Protein AF-0000000084697518 (afdb_homodimer)

Organism: NCBI:txid1124991

Secondary structure (DSSP, 8-state):
---PEE-HHHHHHHHT--HHHHHHHHHHS----EEETTEEEEEHHHHHHHHHTTTTB----/---PPB-HHHHHHHHT--HHHHHHHHHHS----EEEBTEEEB-HHHHHHHHHTTTTS----

Radius of gyration: 15.67 Å; Cα contacts (8 Å, |Δi|>4): 160; chains: 2; bounding box: 35×58×25 Å

Nearest PDB structures (foldseek):
  6ama-assembly1_B  TM=7.511E-01  e=2.367E-02  Streptomyces venezuelae
  6ama-assembly1_A  TM=7.637E-01  e=1.955E-01  Streptomyces venezuelae
  8csh-assembly1_A  TM=6.796E-01  e=1.299E-01  unidentified plasmid
  6amk-assembly1_B  TM=7.320E-01  e=2.942E-01  Streptomyces venezuelae
  6amk-assembly1_A  TM=7.837E-01  e=4.135E-01  Streptomyces venezuelae

Structure (mmCIF, N/CA/C/O backbone):
data_AF-0000000084697518-model_v1
#
loop_
_entity.id
_entity.type
_entity.pdbx_description
1 polymer 'Helix-turn-helix domain-containing protein'
#
loop_
_atom_site.group_PDB
_atom_site.id
_atom_site.type_symbol
_atom_site.label_atom_id
_atom_site.label_alt_id
_atom_site.label_comp_id
_atom_site.label_asym_id
_atom_site.label_entity_id
_atom_site.label_seq_id
_atom_site.pdbx_PDB_ins_code
_atom_site.Cartn_x
_atom_site.Cartn_y
_atom_site.Cartn_z
_atom_site.occupancy
_atom_site.B_iso_or_equiv
_atom_site.auth_seq_id
_atom_site.auth_comp_id
_atom_site.auth_asym_id
_atom_site.auth_atom_id
_atom_site.pdbx_PDB_model_num
ATOM 1 N N . MET A 1 1 ? 15.508 4.859 6.117 1 49.03 1 MET A N 1
ATOM 2 C CA . MET A 1 1 ? 14.391 5.617 5.555 1 49.03 1 MET A CA 1
ATOM 3 C C . MET A 1 1 ? 14.328 7.016 6.16 1 49.03 1 MET A C 1
ATOM 5 O O . MET A 1 1 ? 14.477 7.18 7.371 1 49.03 1 MET A O 1
ATOM 9 N N . GLU A 1 2 ? 14.758 7.941 5.5 1 58.19 2 GLU A N 1
ATOM 10 C CA . GLU A 1 2 ? 14.672 9.289 6.059 1 58.19 2 GLU A CA 1
ATOM 11 C C . GLU A 1 2 ? 13.297 9.555 6.664 1 58.19 2 GLU A C 1
ATOM 13 O O . GLU A 1 2 ? 12.273 9.281 6.035 1 58.19 2 GLU A O 1
ATOM 18 N N . ASP A 1 3 ? 13.305 9.5 7.875 1 81.38 3 ASP A N 1
ATOM 19 C CA . ASP A 1 3 ? 12.156 9.664 8.758 1 81.38 3 ASP A CA 1
ATOM 20 C C . ASP A 1 3 ? 11.695 11.117 8.797 1 81.38 3 ASP A C 1
ATOM 22 O O . ASP A 1 3 ? 11.68 11.734 9.867 1 81.38 3 ASP A O 1
ATOM 26 N N . ARG A 1 4 ? 11.578 11.648 7.664 1 92.31 4 ARG A N 1
ATOM 27 C CA . ARG A 1 4 ? 11.102 13.031 7.648 1 92.31 4 ARG A CA 1
ATOM 28 C C . ARG A 1 4 ? 9.594 13.086 7.465 1 92.31 4 ARG A C 1
ATOM 30 O O . ARG A 1 4 ? 8.969 12.102 7.078 1 92.31 4 ARG A O 1
ATOM 37 N N . TRP A 1 5 ? 9 14.367 7.855 1 97.62 5 TRP A N 1
ATOM 38 C CA . TRP A 1 5 ? 7.586 14.641 7.613 1 97.62 5 TRP A CA 1
ATOM 39 C C . TRP A 1 5 ? 7.32 14.859 6.129 1 97.62 5 TRP A C 1
ATOM 41 O O . TRP A 1 5 ? 8 15.664 5.484 1 97.62 5 TRP A O 1
ATOM 51 N N . LEU A 1 6 ? 6.336 14.148 5.617 1 97.44 6 LEU A N 1
ATOM 52 C CA . LEU A 1 6 ? 6.031 14.203 4.191 1 97.44 6 LEU A CA 1
ATOM 53 C C . LEU A 1 6 ? 4.871 15.156 3.92 1 97.44 6 LEU A C 1
ATOM 55 O O . LEU A 1 6 ? 3.936 15.242 4.719 1 97.44 6 LEU A O 1
ATOM 59 N N . SER A 1 7 ? 4.938 15.734 2.809 1 98.38 7 SER A N 1
ATOM 60 C CA . SER A 1 7 ? 3.83 16.562 2.344 1 98.38 7 SER A CA 1
ATOM 61 C C . SER A 1 7 ? 2.701 15.703 1.782 1 98.38 7 SER A C 1
ATOM 63 O O . SER A 1 7 ? 2.863 14.492 1.603 1 98.38 7 SER A O 1
ATOM 65 N N . VAL A 1 8 ? 1.662 16.438 1.405 1 98.56 8 VAL A N 1
ATOM 66 C CA . VAL A 1 8 ? 0.53 15.766 0.778 1 98.56 8 VAL A CA 1
ATOM 67 C C . VAL A 1 8 ? 0.974 15.125 -0.534 1 98.56 8 VAL A C 1
ATOM 69 O O . VAL A 1 8 ? 0.631 13.977 -0.816 1 98.56 8 VAL A O 1
ATOM 72 N N . ASP A 1 9 ? 1.734 15.867 -1.324 1 98.31 9 ASP A N 1
ATOM 73 C CA . ASP A 1 9 ? 2.201 15.328 -2.598 1 98.31 9 ASP A CA 1
ATOM 74 C C . ASP A 1 9 ? 3.092 14.109 -2.381 1 98.31 9 ASP A C 1
ATOM 76 O O . ASP A 1 9 ? 2.953 13.102 -3.082 1 98.31 9 ASP A O 1
ATOM 80 N N . GLU A 1 10 ? 3.914 14.188 -1.46 1 97.12 10 GLU A N 1
ATOM 81 C CA . GLU A 1 10 ? 4.875 13.117 -1.21 1 97.12 10 GLU A CA 1
ATOM 82 C C . GLU A 1 10 ? 4.176 11.859 -0.687 1 97.12 10 GLU A C 1
ATOM 84 O O . GLU A 1 10 ? 4.496 10.742 -1.106 1 97.12 10 GLU A O 1
ATOM 89 N N . ILE A 1 11 ? 3.23 12.055 0.263 1 97.88 11 ILE A N 1
ATOM 90 C CA . ILE A 1 11 ? 2.566 10.875 0.813 1 97.88 11 ILE A CA 1
ATOM 91 C C . ILE A 1 11 ? 1.644 10.266 -0.239 1 97.88 11 ILE A C 1
ATOM 93 O O . ILE A 1 11 ? 1.476 9.039 -0.293 1 97.88 11 ILE A O 1
ATOM 97 N N . ALA A 1 12 ? 1.082 11.117 -1.07 1 98 12 ALA A N 1
ATOM 98 C CA . ALA A 1 12 ? 0.275 10.609 -2.178 1 98 12 ALA A CA 1
ATOM 99 C C . ALA A 1 12 ? 1.109 9.734 -3.109 1 98 12 ALA A C 1
ATOM 101 O O . ALA A 1 12 ? 0.7 8.625 -3.463 1 98 12 ALA A O 1
ATOM 102 N N . ASP A 1 13 ? 2.283 10.164 -3.441 1 96.56 13 ASP A N 1
ATOM 103 C CA . ASP A 1 13 ? 3.199 9.406 -4.285 1 96.56 13 ASP A CA 1
ATOM 104 C C . ASP A 1 13 ? 3.641 8.117 -3.6 1 96.56 13 ASP A C 1
ATOM 106 O O . ASP A 1 13 ? 3.699 7.055 -4.23 1 96.56 13 ASP A O 1
ATOM 110 N N . TYR A 1 14 ? 3.889 8.273 -2.299 1 96.44 14 TYR A N 1
ATOM 111 C CA . TYR A 1 14 ? 4.34 7.152 -1.484 1 96.44 14 TYR A CA 1
ATOM 112 C C . TYR A 1 14 ? 3.311 6.027 -1.492 1 96.44 14 TYR A C 1
ATOM 114 O O . TYR A 1 14 ? 3.67 4.848 -1.565 1 96.44 14 TYR A O 1
ATOM 122 N N . LEU A 1 15 ? 2.098 6.398 -1.503 1 97.44 15 LEU A N 1
ATOM 123 C CA . LEU A 1 15 ? 0.997 5.441 -1.447 1 97.44 15 LEU A CA 1
ATOM 124 C C . LEU A 1 15 ? 0.537 5.062 -2.85 1 97.44 15 LEU A C 1
ATOM 126 O O . LEU A 1 15 ? -0.16 4.059 -3.029 1 97.44 15 LEU A O 1
ATOM 130 N N . GLY A 1 16 ? 0.8 5.82 -3.826 1 96.5 16 GLY A N 1
ATOM 131 C CA . GLY A 1 16 ? 0.3 5.617 -5.176 1 96.5 16 GLY A CA 1
ATOM 132 C C . GLY A 1 16 ? -1.147 6.043 -5.344 1 96.5 16 GLY A C 1
ATOM 133 O O . GLY A 1 16 ? -1.938 5.332 -5.969 1 96.5 16 GLY A O 1
ATOM 134 N N . ILE A 1 17 ? -1.458 7.168 -4.777 1 97.38 17 ILE A N 1
ATOM 135 C CA . ILE A 1 17 ? -2.826 7.668 -4.867 1 97.38 17 ILE A CA 1
ATOM 136 C C . ILE A 1 17 ? -2.809 9.148 -5.23 1 97.38 17 ILE A C 1
ATOM 138 O O . ILE A 1 17 ? -1.745 9.773 -5.27 1 97.38 17 ILE A O 1
ATOM 142 N N . LYS A 1 18 ? -4 9.672 -5.445 1 97.69 18 LYS A N 1
ATOM 143 C CA . LYS A 1 18 ? -4.145 11.094 -5.734 1 97.69 18 LYS A CA 1
ATOM 144 C C . LYS A 1 18 ? -4.168 11.914 -4.449 1 97.69 18 LYS A C 1
ATOM 146 O O . LYS A 1 18 ? -4.598 11.43 -3.402 1 97.69 18 LYS A O 1
ATOM 151 N N . ARG A 1 19 ? -3.852 13.18 -4.582 1 98.12 19 ARG A N 1
ATOM 152 C CA . ARG A 1 19 ? -3.879 14.109 -3.453 1 98.12 19 ARG A CA 1
ATOM 153 C C . ARG A 1 19 ? -5.277 14.195 -2.855 1 98.12 19 ARG A C 1
ATOM 155 O O . ARG A 1 19 ? -5.434 14.266 -1.634 1 98.12 19 ARG A O 1
ATOM 162 N N . ASP A 1 20 ? -6.293 14.219 -3.734 1 98.38 20 ASP A N 1
ATOM 163 C CA . ASP A 1 20 ? -7.676 14.336 -3.285 1 98.38 20 ASP A CA 1
ATOM 164 C C . ASP A 1 20 ? -8.055 13.188 -2.354 1 98.38 20 ASP A C 1
ATOM 166 O O . ASP A 1 20 ? -8.828 13.375 -1.415 1 98.38 20 ASP A O 1
ATOM 170 N N . THR A 1 21 ? -7.504 12.031 -2.646 1 98.12 21 THR A N 1
ATOM 171 C CA . THR A 1 21 ? -7.758 10.867 -1.804 1 98.12 21 THR A CA 1
ATOM 172 C C . THR A 1 21 ? -7.156 11.062 -0.415 1 98.12 21 THR A C 1
ATOM 174 O O . THR A 1 21 ? -7.773 10.695 0.59 1 98.12 21 THR A O 1
ATOM 177 N N . VAL A 1 22 ? -5.992 11.672 -0.364 1 98.5 22 VAL A N 1
ATOM 178 C CA . VAL A 1 22 ? -5.355 11.961 0.917 1 98.5 22 VAL A CA 1
ATOM 179 C C . VAL A 1 22 ? -6.273 12.828 1.771 1 98.5 22 VAL A C 1
ATOM 181 O O . VAL A 1 22 ? -6.531 12.508 2.936 1 98.5 22 VAL A O 1
ATOM 184 N N . TYR A 1 23 ? -6.84 13.836 1.188 1 98.38 23 TYR A N 1
ATOM 185 C CA . TYR A 1 23 ? -7.699 14.758 1.919 1 98.38 23 TYR A CA 1
ATOM 186 C C . TYR A 1 23 ? -8.977 14.062 2.379 1 98.38 23 TYR A C 1
ATOM 188 O O . TYR A 1 23 ? -9.445 14.281 3.498 1 98.38 23 TYR A O 1
ATOM 196 N N . LYS A 1 24 ? -9.445 13.297 1.545 1 97.94 24 LYS A N 1
ATOM 197 C CA . LYS A 1 24 ? -10.641 12.539 1.907 1 97.94 24 LYS A CA 1
ATOM 198 C C . LYS A 1 24 ? -10.375 11.625 3.098 1 97.94 24 LYS A C 1
ATOM 200 O O . LYS A 1 24 ? -11.195 11.531 4.016 1 97.94 24 LYS A O 1
ATOM 205 N N . TRP A 1 25 ? -9.289 11 3.117 1 98.25 25 TRP A N 1
ATOM 206 C CA . TRP A 1 25 ? -8.992 10.039 4.172 1 98.25 25 TRP A CA 1
ATOM 207 C C . TRP A 1 25 ? -8.672 10.742 5.484 1 98.25 25 TRP A C 1
ATOM 209 O O . TRP A 1 25 ? -8.984 10.234 6.562 1 98.25 25 TRP A O 1
ATOM 219 N N . ILE A 1 26 ? -8.023 11.938 5.406 1 98.31 26 ILE A N 1
ATOM 220 C CA . ILE A 1 26 ? -7.848 12.742 6.609 1 98.31 26 ILE A CA 1
ATOM 221 C C . ILE A 1 26 ? -9.211 13.031 7.242 1 98.31 26 ILE A C 1
ATOM 223 O O . ILE A 1 26 ? -9.375 12.891 8.453 1 98.31 26 ILE A O 1
ATOM 227 N N . ALA A 1 27 ? -10.133 13.297 6.43 1 97.81 27 ALA A N 1
ATOM 228 C CA . ALA A 1 27 ? -11.445 13.75 6.883 1 97.81 27 ALA A CA 1
ATOM 229 C C . ALA A 1 27 ? -12.312 12.57 7.32 1 97.81 27 ALA A C 1
ATOM 231 O O . ALA A 1 27 ? -13.07 12.68 8.281 1 97.81 27 ALA A O 1
ATOM 232 N N . GLU A 1 28 ? -12.219 11.477 6.672 1 97 28 GLU A N 1
ATOM 233 C CA . GLU A 1 28 ? -13.289 10.484 6.789 1 97 28 GLU A CA 1
ATOM 234 C C . GLU A 1 28 ? -12.766 9.18 7.379 1 97 28 GLU A C 1
ATOM 236 O O . GLU A 1 28 ? -13.539 8.359 7.879 1 97 28 GLU A O 1
ATOM 241 N N . LYS A 1 29 ? -11.453 8.977 7.266 1 96.69 29 LYS A N 1
ATOM 242 C CA . LYS A 1 29 ? -10.977 7.633 7.586 1 96.69 29 LYS A CA 1
ATOM 243 C C . LYS A 1 29 ? -9.922 7.676 8.695 1 96.69 29 LYS A C 1
ATOM 245 O O . LYS A 1 29 ? -9.266 6.668 8.969 1 96.69 29 LYS A O 1
ATOM 250 N N . GLY A 1 30 ? -9.672 8.797 9.219 1 97.19 30 GLY A N 1
ATOM 251 C CA . GLY A 1 30 ? -8.734 8.914 10.32 1 97.19 30 GLY A CA 1
ATOM 252 C C . GLY A 1 30 ? -7.289 8.703 9.898 1 97.19 30 GLY A C 1
ATOM 253 O O . GLY A 1 30 ? -6.492 8.141 10.648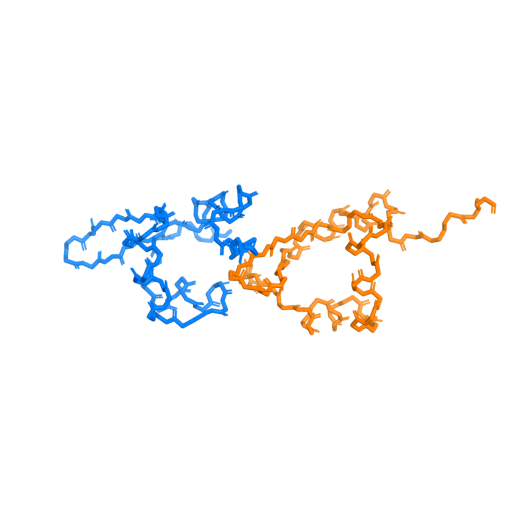 1 97.19 30 GLY A O 1
ATOM 254 N N . MET A 1 31 ? -6.945 9.078 8.773 1 98.56 31 MET A N 1
ATOM 255 C CA . MET A 1 31 ? -5.551 9.008 8.344 1 98.56 31 MET A CA 1
ATOM 256 C C . MET A 1 31 ? -4.656 9.828 9.258 1 98.56 31 MET A C 1
ATOM 258 O O . MET A 1 31 ? -4.934 11 9.523 1 98.56 31 MET A O 1
ATOM 262 N N . PRO A 1 32 ? -3.602 9.156 9.734 1 98.69 32 PRO A N 1
ATOM 263 C CA . PRO A 1 32 ? -2.709 9.914 10.617 1 98.69 32 PRO A CA 1
ATOM 264 C C . PRO A 1 32 ? -2.068 11.109 9.914 1 98.69 32 PRO A C 1
ATOM 266 O O . PRO A 1 32 ? -1.357 10.938 8.922 1 98.69 32 PRO A O 1
ATOM 269 N N . ALA A 1 33 ? -2.283 12.195 10.484 1 98.62 33 ALA A N 1
ATOM 270 C CA . ALA A 1 33 ? -1.763 13.438 9.922 1 98.62 33 ALA A CA 1
ATOM 271 C C . ALA A 1 33 ? -1.712 14.539 10.984 1 98.62 33 ALA A C 1
ATOM 273 O O . ALA A 1 33 ? -2.465 14.5 11.961 1 98.62 33 ALA A O 1
ATOM 274 N N . HIS A 1 34 ? -0.803 15.461 10.812 1 98.56 34 HIS A N 1
ATOM 275 C CA . HIS A 1 34 ? -0.64 16.594 11.711 1 98.56 34 HIS A CA 1
ATOM 276 C C . 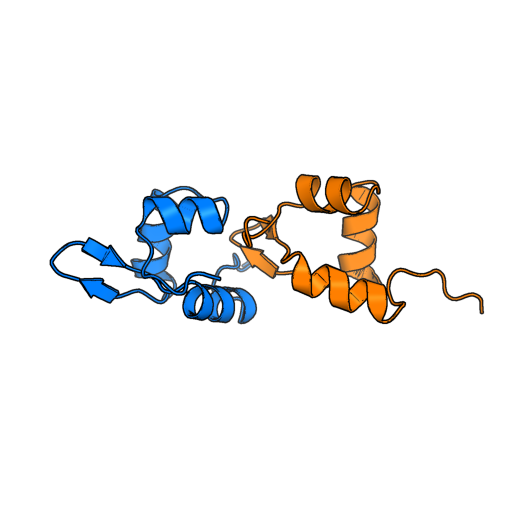HIS A 1 34 ? -0.354 17.875 10.93 1 98.56 34 HIS A C 1
ATOM 278 O O . HIS A 1 34 ? 0.365 17.859 9.93 1 98.56 34 HIS A O 1
ATOM 284 N N . LYS A 1 35 ? -0.793 18.953 11.477 1 98.06 35 LYS A N 1
ATOM 285 C CA . LYS A 1 35 ? -0.492 20.234 10.836 1 98.06 35 LYS A CA 1
ATOM 286 C C . LYS A 1 35 ? 0.819 20.812 11.352 1 98.06 35 LYS A C 1
ATOM 288 O O . LYS A 1 35 ? 1.069 20.812 12.562 1 98.06 35 LYS A O 1
ATOM 293 N N . ILE A 1 36 ? 1.621 21.203 10.547 1 97.56 36 ILE A N 1
ATOM 294 C CA . ILE A 1 36 ? 2.771 22.078 10.797 1 97.56 36 ILE A CA 1
ATOM 295 C C . ILE A 1 36 ? 2.574 23.406 10.086 1 97.56 36 ILE A C 1
ATOM 297 O O . ILE A 1 36 ? 2.693 23.484 8.859 1 97.56 36 ILE A O 1
ATOM 301 N N . GLY A 1 37 ? 2.24 24.375 10.93 1 97.94 37 GLY A N 1
ATOM 302 C CA . GLY A 1 37 ? 1.649 25.547 10.297 1 97.94 37 GLY A CA 1
ATOM 303 C C . GLY A 1 37 ? 0.313 25.266 9.641 1 97.94 37 GLY A C 1
ATOM 304 O O . GLY A 1 37 ? -0.595 24.719 10.273 1 97.94 37 GLY A O 1
ATOM 305 N N . ARG A 1 38 ? 0.132 25.656 8.523 1 97.88 38 ARG A N 1
ATOM 306 C CA . ARG A 1 38 ? -1.134 25.422 7.836 1 97.88 38 ARG A CA 1
ATOM 307 C C . ARG A 1 38 ? -1.062 24.172 6.969 1 97.88 38 ARG A C 1
ATOM 309 O O . ARG A 1 38 ? -2.018 23.844 6.262 1 97.88 38 ARG A O 1
ATOM 316 N N . LEU A 1 39 ? 0.066 23.516 6.898 1 98.06 39 LEU A N 1
ATOM 317 C CA . LEU A 1 39 ? 0.291 22.438 5.953 1 98.06 39 LEU A CA 1
ATOM 318 C C .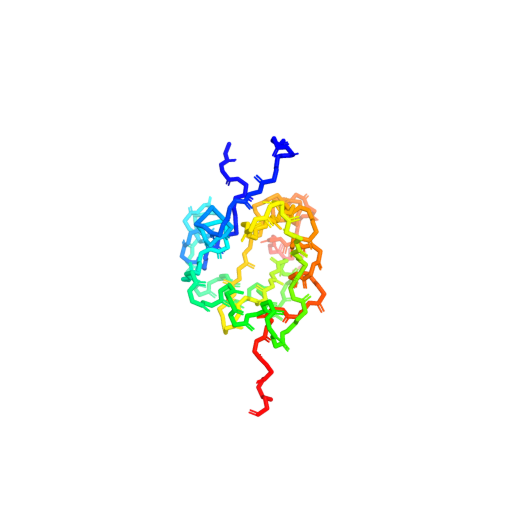 LEU A 1 39 ? 0.118 21.078 6.637 1 98.06 39 LEU A C 1
ATOM 320 O O . LEU A 1 39 ? 0.662 20.844 7.719 1 98.06 39 LEU A O 1
ATOM 324 N N . TRP A 1 40 ? -0.644 20.203 6.039 1 98.62 40 TRP A N 1
ATOM 325 C CA . TRP A 1 40 ? -0.727 18.828 6.484 1 98.62 40 TRP A CA 1
ATOM 326 C C . TRP A 1 40 ? 0.593 18.094 6.246 1 98.62 40 TRP A C 1
ATOM 328 O O . TRP A 1 40 ? 1.189 18.219 5.172 1 98.62 40 TRP A O 1
ATOM 338 N N . LYS A 1 41 ? 1.029 17.359 7.34 1 98.69 41 LYS A N 1
ATOM 339 C CA . LYS A 1 41 ? 2.252 16.562 7.27 1 98.69 41 LYS A CA 1
ATOM 340 C C . LYS A 1 41 ? 2.027 15.148 7.812 1 98.69 41 LYS A C 1
ATOM 342 O O . LYS A 1 41 ? 1.144 14.938 8.641 1 98.69 41 LYS A O 1
ATOM 347 N N . PHE A 1 42 ? 2.887 14.234 7.32 1 98.44 42 PHE A N 1
ATOM 348 C CA . PHE A 1 42 ? 2.668 12.812 7.582 1 98.44 42 PHE A CA 1
ATOM 349 C C . PHE A 1 42 ? 3.982 12.109 7.898 1 98.44 42 PHE A C 1
ATOM 351 O O . PHE A 1 42 ? 5.012 12.398 7.277 1 98.44 42 PHE A O 1
ATOM 358 N N . LYS A 1 43 ? 3.93 11.219 8.812 1 97.62 43 LYS A N 1
ATOM 359 C CA . LYS A 1 43 ? 5.016 10.258 8.992 1 97.62 43 LYS A CA 1
ATOM 360 C C . LYS A 1 43 ? 4.711 8.945 8.281 1 97.62 43 LYS A C 1
ATOM 362 O O . LYS A 1 43 ? 3.646 8.359 8.484 1 97.62 43 LYS A O 1
ATOM 367 N N . LYS A 1 44 ? 5.668 8.484 7.543 1 95.44 44 LYS A N 1
ATOM 368 C CA . LYS A 1 44 ? 5.5 7.258 6.77 1 95.44 44 LYS A CA 1
ATOM 369 C C . LYS A 1 44 ? 5.105 6.09 7.672 1 95.44 44 LYS A C 1
ATOM 371 O O . LYS A 1 44 ? 4.203 5.32 7.34 1 95.44 44 LYS A O 1
ATOM 376 N N . ASP A 1 45 ? 5.852 5.98 8.75 1 95.62 45 ASP A N 1
ATOM 377 C CA . ASP A 1 45 ? 5.652 4.832 9.633 1 95.62 45 ASP A CA 1
ATOM 378 C C . ASP A 1 45 ? 4.246 4.836 10.227 1 95.62 45 ASP A C 1
ATOM 380 O O . ASP A 1 45 ? 3.631 3.777 10.383 1 95.62 45 ASP A O 1
ATOM 384 N N . GLU A 1 46 ? 3.74 5.969 10.531 1 97.44 46 GLU A N 1
ATOM 385 C CA . GLU A 1 46 ? 2.383 6.078 11.055 1 97.44 46 GLU A CA 1
ATOM 386 C C . GLU A 1 46 ? 1.35 5.719 9.992 1 97.44 46 GLU A C 1
ATOM 388 O O . GLU A 1 46 ? 0.393 4.992 10.266 1 97.44 46 GLU A O 1
ATOM 393 N N . VAL A 1 47 ? 1.597 6.227 8.789 1 97.69 47 VAL A N 1
ATOM 394 C CA . VAL A 1 47 ? 0.669 5.945 7.695 1 97.69 47 VAL A CA 1
ATOM 395 C C . VAL A 1 47 ? 0.737 4.469 7.324 1 97.69 47 VAL A C 1
ATOM 397 O O . VAL A 1 47 ? -0.288 3.844 7.039 1 97.69 47 VAL A O 1
ATOM 400 N N . ASP A 1 48 ? 1.984 3.949 7.348 1 96.62 48 ASP A N 1
ATOM 401 C CA . ASP A 1 48 ? 2.123 2.516 7.113 1 96.62 48 ASP A CA 1
ATOM 402 C C . ASP A 1 48 ? 1.298 1.71 8.109 1 96.62 48 ASP A C 1
ATOM 404 O O . ASP A 1 48 ? 0.605 0.763 7.734 1 96.62 48 ASP A O 1
ATOM 408 N N . GLY A 1 49 ? 1.445 2.031 9.406 1 97.5 49 GLY A N 1
ATOM 409 C CA . GLY A 1 49 ? 0.647 1.35 10.414 1 97.5 49 GLY A CA 1
ATOM 410 C C . GLY A 1 49 ? -0.844 1.431 10.148 1 97.5 49 GLY A C 1
ATOM 411 O O . GLY A 1 49 ? -1.557 0.432 10.266 1 97.5 49 GLY A O 1
ATOM 412 N N . TRP A 1 50 ? -1.333 2.584 9.797 1 98.44 50 TRP A N 1
ATOM 413 C CA . TRP A 1 50 ? -2.727 2.857 9.461 1 98.44 50 TRP A CA 1
ATOM 414 C C . TRP A 1 50 ? -3.186 1.992 8.297 1 98.44 50 TRP A C 1
ATOM 416 O O . TRP A 1 50 ? -4.281 1.429 8.32 1 98.44 50 TRP A O 1
ATOM 426 N N . VAL A 1 51 ? -2.383 1.852 7.262 1 97.88 51 VAL A N 1
ATOM 427 C CA . VAL A 1 51 ? -2.695 1 6.117 1 97.88 51 VAL A CA 1
ATOM 428 C C . VAL A 1 51 ? -2.76 -0.459 6.562 1 97.88 51 VAL A C 1
ATOM 430 O O . VAL A 1 51 ? -3.707 -1.175 6.227 1 97.88 51 VAL A O 1
ATOM 433 N N . ARG A 1 52 ? -1.816 -0.845 7.355 1 97.31 52 ARG A N 1
ATOM 434 C CA . ARG A 1 52 ? -1.717 -2.236 7.781 1 97.31 52 AR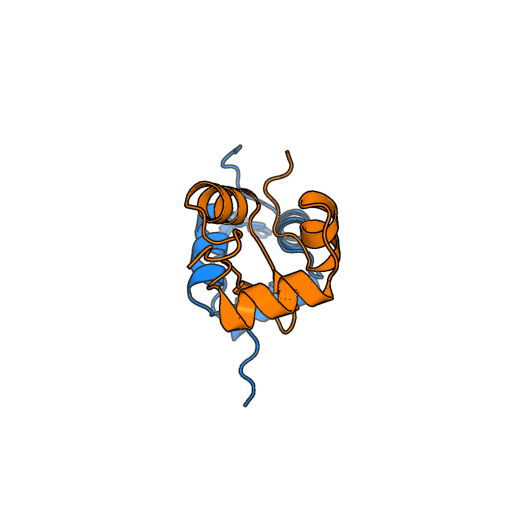G A CA 1
ATOM 435 C C . ARG A 1 52 ? -2.893 -2.623 8.672 1 97.31 52 ARG A C 1
ATOM 437 O O . ARG A 1 52 ? -3.256 -3.797 8.758 1 97.31 52 ARG A O 1
ATOM 444 N N . GLU A 1 53 ? -3.496 -1.704 9.297 1 97.44 53 GLU A N 1
ATOM 445 C CA . GLU A 1 53 ? -4.672 -1.938 10.133 1 97.44 53 GLU A CA 1
ATOM 446 C C . GLU A 1 53 ? -5.934 -2.053 9.281 1 97.44 53 GLU A C 1
ATOM 448 O O . GLU A 1 53 ? -7.016 -2.336 9.805 1 97.44 53 GLU A O 1
ATOM 453 N N . GLY A 1 54 ? -5.867 -1.73 8.062 1 96.31 54 GLY A N 1
ATOM 454 C CA . GLY A 1 54 ? -6.969 -1.916 7.133 1 96.31 54 GLY A CA 1
ATOM 455 C C . GLY A 1 54 ? -7.828 -0.676 6.965 1 96.31 54 GLY A C 1
ATOM 456 O O . GLY A 1 54 ? -8.859 -0.711 6.289 1 96.31 54 GLY A O 1
ATOM 457 N N . LYS A 1 55 ? -7.434 0.41 7.477 1 95.94 55 LYS A N 1
ATOM 458 C CA . LYS A 1 55 ? -8.273 1.605 7.52 1 95.94 55 LYS A CA 1
ATOM 459 C C . LYS A 1 55 ? -8.258 2.332 6.176 1 95.94 55 LYS A C 1
ATOM 461 O O . LYS A 1 55 ? -9.109 3.178 5.914 1 95.94 55 LYS A O 1
ATOM 466 N N . ALA A 1 56 ? -7.27 2 5.355 1 96.94 56 ALA A N 1
ATOM 467 C CA . ALA A 1 56 ? -7.203 2.619 4.035 1 96.94 56 ALA A CA 1
ATOM 468 C C . ALA A 1 56 ? -8.023 1.833 3.018 1 96.94 56 ALA A C 1
ATOM 470 O O . ALA A 1 56 ? -8.141 2.236 1.858 1 96.94 56 ALA A O 1
ATOM 471 N N . GLY A 1 57 ? -8.508 0.676 3.418 1 94.69 57 GLY A N 1
ATOM 472 C CA . GLY A 1 57 ? -9.227 -0.193 2.498 1 94.69 57 GLY A CA 1
ATOM 473 C C . GLY A 1 57 ? -10.68 0.205 2.312 1 94.69 57 GLY A C 1
ATOM 474 O O . GLY A 1 57 ? -11.266 0.856 3.178 1 94.69 57 GLY A O 1
ATOM 475 N N . GLU A 1 58 ? -11.156 0.026 1.109 1 85.44 58 GLU A N 1
ATOM 476 C CA . GLU A 1 58 ? -12.586 0.225 0.875 1 85.44 58 GLU A CA 1
ATOM 477 C C . GLU A 1 58 ? -13.391 -1.006 1.286 1 85.44 58 GLU A C 1
ATOM 479 O O . GLU A 1 58 ? -12.945 -2.139 1.085 1 85.44 58 GLU A O 1
ATOM 484 N N . SER A 1 59 ? -14.352 -0.698 2.316 1 65.69 59 SER A N 1
ATOM 485 C CA . SER A 1 59 ? -15.234 -1.783 2.74 1 65.69 59 SER A CA 1
ATOM 486 C C . SER A 1 59 ? -16.188 -2.193 1.621 1 65.69 59 SER A C 1
ATOM 488 O O . SER A 1 59 ? -16.625 -1.351 0.837 1 65.69 59 SER A O 1
ATOM 490 N N . ASN A 1 60 ? -16.016 -3.383 1.118 1 57.22 60 ASN A N 1
ATOM 491 C CA . ASN A 1 60 ? -17.094 -3.855 0.26 1 57.22 60 ASN A CA 1
ATOM 492 C C . ASN A 1 60 ? -18.453 -3.727 0.947 1 57.22 60 ASN A C 1
ATOM 494 O O . ASN A 1 60 ? -18.75 -4.465 1.889 1 57.22 60 ASN A O 1
ATOM 498 N N . ASP A 1 61 ? -18.672 -2.791 1.536 1 43.56 61 ASP A N 1
ATOM 499 C CA . ASP A 1 61 ? -20.109 -2.85 1.841 1 43.56 61 ASP A CA 1
ATOM 500 C C . ASP A 1 61 ? -20.938 -2.82 0.563 1 43.56 61 ASP A C 1
ATOM 502 O O . ASP A 1 61 ? -20.531 -2.232 -0.439 1 43.56 61 ASP A O 1
ATOM 506 N N . MET B 1 1 ? 16.344 2.172 -2.492 1 44.25 1 MET B N 1
ATOM 507 C CA . MET B 1 1 ? 15.133 1.717 -3.174 1 44.25 1 MET B CA 1
ATOM 508 C C . MET B 1 1 ? 13.898 2.432 -2.633 1 44.25 1 MET B C 1
ATOM 510 O O . MET B 1 1 ? 13.805 2.695 -1.434 1 44.25 1 MET B O 1
ATOM 514 N N . GLU B 1 2 ? 13.172 3.225 -3.271 1 61.16 2 GLU B N 1
ATOM 515 C CA . GLU B 1 2 ? 12.023 4.004 -2.822 1 61.16 2 GLU B CA 1
ATOM 516 C C . GLU B 1 2 ? 10.984 3.115 -2.137 1 61.16 2 GLU B C 1
ATOM 518 O O . GLU B 1 2 ? 10.594 2.08 -2.68 1 61.16 2 GLU B O 1
ATOM 523 N N . ASP B 1 3 ? 11.031 3.088 -0.879 1 86.31 3 ASP B N 1
ATOM 524 C CA . ASP B 1 3 ? 10.289 2.318 0.119 1 86.31 3 ASP B CA 1
ATOM 525 C C . ASP B 1 3 ? 8.789 2.559 -0.004 1 86.31 3 ASP B C 1
ATOM 527 O O . ASP B 1 3 ? 8.07 2.543 0.996 1 86.31 3 ASP B O 1
ATOM 531 N N . ARG B 1 4 ? 8.445 2.785 -1.255 1 94.06 4 ARG B N 1
ATOM 532 C CA . ARG B 1 4 ? 7.035 3.113 -1.421 1 94.06 4 ARG B CA 1
ATOM 533 C C . ARG B 1 4 ? 6.195 1.85 -1.573 1 94.06 4 ARG B C 1
ATOM 535 O O . ARG B 1 4 ? 6.73 0.76 -1.78 1 94.06 4 ARG B O 1
ATOM 542 N N . TRP B 1 5 ? 4.801 1.96 -1.441 1 97.94 5 TRP B N 1
ATOM 543 C CA . TRP B 1 5 ? 3.863 0.87 -1.682 1 97.94 5 TRP B CA 1
ATOM 544 C C . TRP B 1 5 ? 3.756 0.562 -3.172 1 97.94 5 TRP B C 1
ATOM 546 O O . TRP B 1 5 ? 3.537 1.464 -3.984 1 97.94 5 TRP B O 1
ATOM 556 N N . LEU B 1 6 ? 3.908 -0.721 -3.516 1 98 6 LEU B N 1
ATOM 557 C CA . LEU B 1 6 ? 3.945 -1.142 -4.914 1 98 6 LEU B CA 1
ATOM 558 C C . LEU B 1 6 ? 2.592 -1.69 -5.352 1 98 6 LEU B C 1
ATOM 560 O O . LEU B 1 6 ? 1.916 -2.377 -4.582 1 98 6 LEU B O 1
ATOM 564 N N . SER B 1 7 ? 2.311 -1.442 -6.602 1 98.19 7 SER B N 1
ATOM 565 C CA . SER B 1 7 ? 1.114 -2.027 -7.199 1 98.19 7 SER B CA 1
ATOM 566 C C . SER B 1 7 ? 1.33 -3.496 -7.543 1 98.19 7 SER B C 1
ATOM 568 O O . SER B 1 7 ? 2.455 -3.996 -7.48 1 98.19 7 SER B O 1
ATOM 570 N N . VAL B 1 8 ? 0.232 -4.125 -7.984 1 98.56 8 VAL B N 1
ATOM 571 C CA . VAL B 1 8 ? 0.304 -5.512 -8.43 1 98.56 8 VAL B CA 1
ATOM 572 C C . VAL B 1 8 ? 1.278 -5.629 -9.602 1 98.56 8 VAL B C 1
ATOM 574 O O . VAL B 1 8 ? 2.111 -6.539 -9.633 1 98.56 8 VAL B O 1
ATOM 577 N N . ASP B 1 9 ? 1.189 -4.695 -10.523 1 98.44 9 ASP B N 1
ATOM 578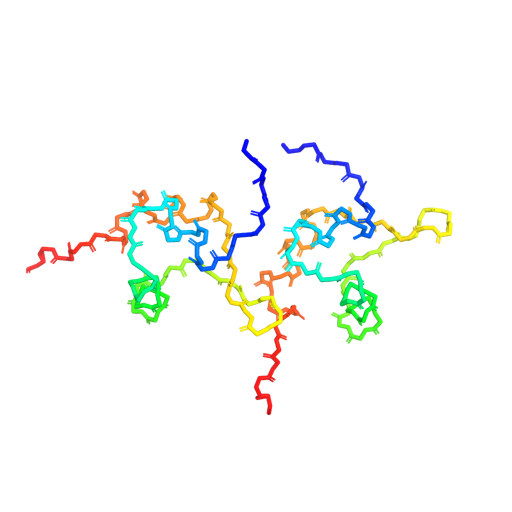 C CA . ASP B 1 9 ? 2.096 -4.742 -11.664 1 98.44 9 ASP B CA 1
ATOM 579 C C . ASP B 1 9 ? 3.549 -4.594 -11.219 1 98.44 9 ASP B C 1
ATOM 581 O O . ASP B 1 9 ? 4.422 -5.324 -11.688 1 98.44 9 ASP B O 1
ATOM 585 N N . GLU B 1 10 ? 3.758 -3.723 -10.375 1 97.94 10 GLU B N 1
ATOM 586 C CA . GLU B 1 10 ? 5.121 -3.436 -9.93 1 97.94 10 GLU B CA 1
ATOM 587 C C . GLU B 1 10 ? 5.703 -4.609 -9.148 1 97.94 10 GLU B C 1
ATOM 589 O O . GLU B 1 10 ? 6.871 -4.961 -9.328 1 97.94 10 GLU B O 1
ATOM 594 N N . ILE B 1 11 ? 4.953 -5.172 -8.266 1 98.31 11 ILE B N 1
ATOM 595 C CA . ILE B 1 11 ? 5.488 -6.273 -7.473 1 98.31 11 ILE B CA 1
ATOM 596 C C . ILE B 1 11 ? 5.684 -7.504 -8.359 1 98.31 11 ILE B C 1
ATOM 598 O O . ILE B 1 11 ? 6.617 -8.281 -8.156 1 98.31 11 ILE B O 1
ATOM 602 N N . ALA B 1 12 ? 4.785 -7.691 -9.312 1 98.62 12 ALA B N 1
ATOM 603 C CA . ALA B 1 12 ? 4.965 -8.766 -10.281 1 98.62 12 ALA B CA 1
ATOM 604 C C . ALA B 1 12 ? 6.281 -8.609 -11.039 1 98.62 12 ALA B C 1
ATOM 606 O O . ALA B 1 12 ? 7.059 -9.562 -11.148 1 98.62 12 ALA B O 1
ATOM 607 N N . ASP B 1 13 ? 6.559 -7.426 -11.477 1 98.38 13 ASP B N 1
ATOM 608 C CA . ASP B 1 13 ? 7.805 -7.133 -12.172 1 98.38 13 ASP B CA 1
ATOM 609 C C . ASP B 1 13 ? 9.008 -7.336 -11.258 1 98.38 13 ASP B C 1
ATOM 611 O O . ASP B 1 13 ? 10.016 -7.914 -11.664 1 98.38 13 ASP B O 1
ATOM 615 N N . TYR B 1 14 ? 8.906 -6.895 -10.141 1 97.69 14 TYR B N 1
ATOM 616 C CA . TYR B 1 14 ? 9.969 -6.996 -9.148 1 97.69 14 TYR B CA 1
ATOM 617 C C . TYR B 1 14 ? 10.352 -8.453 -8.914 1 97.69 14 TYR B C 1
ATOM 619 O O . TYR B 1 14 ? 11.531 -8.781 -8.797 1 97.69 14 TYR B O 1
ATOM 627 N N . LEU B 1 15 ? 9.352 -9.312 -8.82 1 97.88 15 LEU B N 1
ATOM 628 C CA . LEU B 1 15 ? 9.555 -10.727 -8.516 1 97.88 15 LEU B CA 1
ATOM 629 C C . LEU B 1 15 ? 9.812 -11.523 -9.789 1 97.88 15 LEU B C 1
ATOM 631 O O . LEU B 1 15 ? 10.242 -12.68 -9.727 1 97.88 15 LEU B O 1
ATOM 635 N N . GLY B 1 16 ? 9.461 -10.953 -10.914 1 98.38 16 GLY B N 1
ATOM 636 C CA . GLY B 1 16 ? 9.602 -11.664 -12.172 1 98.38 16 GLY B CA 1
ATOM 637 C C . GLY B 1 16 ? 8.523 -12.703 -12.391 1 98.38 16 GLY B C 1
ATOM 638 O O . GLY B 1 16 ? 8.812 -13.805 -12.867 1 98.38 16 GLY B O 1
ATOM 639 N N . ILE B 1 17 ? 7.395 -12.414 -12.023 1 98.31 17 ILE B N 1
ATOM 640 C CA . ILE B 1 17 ? 6.281 -13.344 -12.172 1 98.31 17 ILE B CA 1
ATOM 641 C C . ILE B 1 17 ? 5.102 -12.641 -12.836 1 98.31 17 ILE B C 1
ATOM 643 O O . ILE B 1 17 ? 5.137 -11.43 -13.047 1 98.31 17 ILE B O 1
ATOM 647 N N . LYS B 1 18 ? 4.059 -13.438 -13.102 1 98.5 18 LYS B N 1
ATOM 648 C CA . LYS B 1 18 ? 2.838 -12.898 -13.703 1 98.5 18 LYS B CA 1
ATOM 649 C C . LYS B 1 18 ? 1.918 -12.312 -12.633 1 98.5 18 LYS B C 1
ATOM 651 O O . LYS B 1 18 ? 1.914 -12.773 -11.492 1 98.5 18 LYS B O 1
ATOM 656 N N . ARG B 1 19 ? 1.055 -11.359 -13.039 1 98.12 19 ARG B N 1
ATOM 657 C CA . ARG B 1 19 ? 0.061 -10.758 -12.156 1 98.12 19 ARG B CA 1
ATOM 658 C C . ARG B 1 19 ? -0.853 -11.82 -11.555 1 98.12 19 ARG B C 1
ATOM 660 O O . ARG B 1 19 ? -1.202 -11.75 -10.375 1 98.12 19 ARG B O 1
ATOM 667 N N . ASP B 1 20 ? -1.211 -12.734 -12.398 1 98.44 20 ASP B N 1
ATOM 668 C CA . ASP B 1 20 ? -2.115 -13.797 -11.953 1 98.44 20 ASP B CA 1
ATOM 669 C C . ASP B 1 20 ? -1.518 -14.57 -10.781 1 98.44 20 ASP B C 1
ATOM 671 O O . ASP B 1 20 ? -2.242 -15.008 -9.883 1 98.44 20 ASP B O 1
ATOM 675 N N . THR B 1 21 ? -0.244 -14.727 -10.812 1 98.19 21 THR B N 1
ATOM 676 C CA . THR B 1 21 ? 0.439 -15.422 -9.734 1 98.19 21 THR B CA 1
ATOM 677 C C . THR B 1 21 ? 0.366 -14.625 -8.438 1 98.19 21 THR B C 1
ATOM 679 O O . THR B 1 21 ? 0.163 -15.195 -7.359 1 98.19 21 THR B O 1
ATOM 682 N N . VAL B 1 22 ? 0.532 -13.352 -8.5 1 98.5 22 VAL B N 1
ATOM 683 C CA . VAL B 1 22 ? 0.408 -12.492 -7.328 1 98.5 22 VAL B CA 1
ATOM 684 C C . VAL B 1 22 ? -0.955 -12.703 -6.672 1 98.5 22 VAL B C 1
ATOM 686 O O . VAL B 1 22 ? -1.04 -12.93 -5.465 1 98.5 22 VAL B O 1
ATOM 689 N N . TYR B 1 23 ? -1.984 -12.742 -7.527 1 98.25 23 TYR B N 1
ATOM 690 C CA . TYR B 1 23 ? -3.336 -12.891 -7 1 98.25 23 TYR B CA 1
ATOM 691 C C . TYR B 1 23 ? -3.521 -14.266 -6.363 1 98.25 23 TYR B C 1
ATOM 693 O O . TYR B 1 23 ? -4.172 -14.391 -5.32 1 98.25 23 TYR B O 1
ATOM 701 N N . LYS B 1 24 ? -2.979 -15.188 -6.984 1 97.75 24 LYS B N 1
ATOM 702 C CA . LYS B 1 24 ? -3.039 -16.531 -6.426 1 97.75 24 LYS B CA 1
ATOM 703 C C . LYS B 1 24 ? -2.348 -16.609 -5.066 1 97.75 24 LYS B C 1
ATOM 705 O O . LYS B 1 24 ? -2.867 -17.203 -4.129 1 97.75 24 LYS B O 1
ATOM 710 N N . TRP B 1 25 ? -1.239 -16.031 -4.934 1 98.06 25 TRP B N 1
ATOM 711 C CA . TRP B 1 25 ? -0.466 -16.094 -3.699 1 98.06 25 TRP B CA 1
ATOM 712 C C . TRP B 1 25 ? -1.144 -15.281 -2.594 1 98.06 25 TRP B C 1
ATOM 714 O O . TRP B 1 25 ? -1.079 -15.656 -1.42 1 98.06 25 TRP B O 1
ATOM 724 N N . ILE B 1 26 ? -1.769 -14.148 -2.953 1 97.88 26 ILE B N 1
ATOM 725 C CA . ILE B 1 26 ? -2.566 -13.43 -1.968 1 97.88 26 ILE B CA 1
ATOM 726 C C . ILE B 1 26 ? -3.641 -14.352 -1.398 1 97.88 26 ILE B C 1
ATOM 728 O O . ILE B 1 26 ? -3.838 -14.414 -0.182 1 97.88 26 ILE B O 1
ATOM 732 N N . ALA B 1 27 ? -4.277 -15.078 -2.291 1 97.31 27 ALA B N 1
ATOM 733 C CA . ALA B 1 27 ? -5.43 -15.898 -1.926 1 97.31 27 ALA B CA 1
ATOM 734 C C . ALA B 1 27 ? -4.992 -17.172 -1.206 1 97.31 27 ALA B C 1
ATOM 736 O O . ALA B 1 27 ? -5.656 -17.625 -0.268 1 97.31 27 ALA B O 1
ATOM 737 N N . GLU B 1 28 ? -3.889 -17.75 -1.571 1 96.75 28 GLU B N 1
ATOM 738 C CA . GLU B 1 28 ? -3.656 -19.141 -1.194 1 96.75 28 GLU B CA 1
ATOM 739 C C . GLU B 1 28 ? -2.406 -19.266 -0.329 1 96.75 28 GLU B C 1
ATOM 741 O O . GLU B 1 28 ? -2.246 -20.266 0.388 1 96.75 28 GLU B O 1
ATOM 746 N N . LYS B 1 29 ? -1.479 -18.281 -0.399 1 96.88 29 LYS B N 1
ATOM 747 C CA . LYS B 1 29 ? -0.181 -18.531 0.224 1 96.88 29 LYS B CA 1
ATOM 748 C C . LYS B 1 29 ? 0.138 -17.469 1.265 1 96.88 29 LYS B C 1
ATOM 750 O O . LYS B 1 29 ? 1.266 -17.391 1.757 1 96.88 29 LYS B O 1
ATOM 755 N N . GLY B 1 30 ? -0.725 -16.625 1.505 1 96.88 30 GLY B N 1
ATOM 756 C CA . GLY B 1 30 ? -0.539 -15.617 2.535 1 96.88 30 GLY B CA 1
ATOM 757 C C 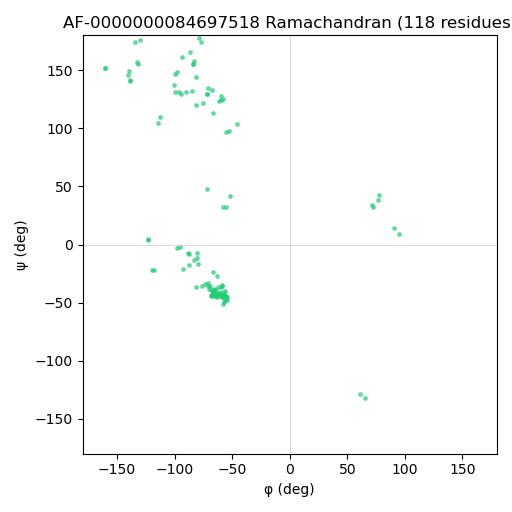. GLY B 1 30 ? 0.468 -14.555 2.152 1 96.88 30 GLY B C 1
ATOM 758 O O . GLY B 1 30 ? 1.218 -14.062 3 1 96.88 30 GLY B O 1
ATOM 759 N N . MET B 1 31 ? 0.573 -14.227 0.961 1 98.38 31 MET B N 1
ATOM 760 C CA . MET B 1 31 ? 1.45 -13.141 0.532 1 98.38 31 MET B CA 1
ATOM 761 C C . MET B 1 31 ? 1.078 -11.828 1.226 1 98.38 31 MET B C 1
ATOM 763 O O . MET B 1 31 ? -0.089 -11.438 1.229 1 98.38 31 MET B O 1
ATOM 767 N N . PRO B 1 32 ? 2.051 -11.234 1.873 1 98.38 32 PRO B N 1
ATOM 768 C CA . PRO B 1 32 ? 1.731 -9.969 2.537 1 98.38 32 PRO B CA 1
ATOM 769 C C . PRO B 1 32 ? 1.23 -8.906 1.565 1 98.38 32 PRO B C 1
ATOM 771 O O . PRO B 1 32 ? 1.944 -8.531 0.631 1 98.38 32 PRO B O 1
ATOM 774 N N . ALA B 1 33 ? 0.082 -8.391 1.841 1 98.44 33 ALA B N 1
ATOM 775 C CA . ALA B 1 33 ? -0.564 -7.371 1.016 1 98.44 33 ALA B CA 1
ATOM 776 C C . ALA B 1 33 ? -1.628 -6.617 1.808 1 98.44 33 ALA B C 1
ATOM 778 O O . ALA B 1 33 ? -2.164 -7.137 2.791 1 98.44 33 ALA B O 1
ATOM 779 N N . HIS B 1 34 ? -1.84 -5.422 1.431 1 98.06 34 HIS B N 1
ATOM 780 C CA . HIS B 1 34 ? -2.857 -4.582 2.051 1 98.06 34 HIS B CA 1
ATOM 781 C C . HIS B 1 34 ? -3.59 -3.742 1.007 1 98.06 34 HIS B C 1
ATOM 783 O O . HIS B 1 34 ? -2.977 -3.26 0.052 1 98.06 34 HIS B O 1
ATOM 789 N N . LYS B 1 35 ? -4.852 -3.535 1.282 1 97.06 35 LYS B N 1
ATOM 790 C CA . LYS B 1 35 ? -5.602 -2.705 0.343 1 97.06 35 LYS B CA 1
ATOM 791 C C . LYS B 1 35 ? -5.422 -1.222 0.655 1 97.06 35 LYS B C 1
ATOM 793 O O . LYS B 1 35 ? -5.523 -0.809 1.812 1 97.06 35 LYS B O 1
ATOM 798 N N . ILE B 1 36 ? -5.16 -0.497 -0.225 1 97.25 36 ILE B N 1
ATOM 799 C CA . ILE B 1 36 ? -5.266 0.958 -0.254 1 97.25 36 ILE B CA 1
ATOM 800 C C . ILE B 1 36 ? -6.352 1.377 -1.243 1 97.25 36 ILE B C 1
ATOM 802 O O . ILE B 1 36 ? -6.18 1.242 -2.457 1 97.25 36 ILE B O 1
ATOM 806 N N . GLY B 1 37 ? -7.434 1.882 -0.718 1 95.69 37 GLY B N 1
ATOM 807 C CA . GLY B 1 37 ? -8.625 1.894 -1.55 1 95.69 37 GLY B CA 1
ATOM 808 C C . GLY B 1 37 ? -9.078 0.506 -1.967 1 95.69 37 GLY B C 1
ATOM 809 O O . GLY B 1 37 ? -9.258 -0.374 -1.123 1 95.69 37 GLY B O 1
ATOM 810 N N . ARG B 1 38 ? -9.297 0.261 -3.182 1 95.94 38 ARG B N 1
ATOM 811 C CA . ARG B 1 38 ? -9.703 -1.045 -3.691 1 95.94 38 ARG B CA 1
ATOM 812 C C . ARG B 1 38 ? -8.508 -1.816 -4.234 1 95.94 38 ARG B C 1
ATOM 814 O O . ARG B 1 38 ? -8.656 -2.945 -4.711 1 95.94 38 ARG B O 1
ATOM 821 N N . LEU B 1 39 ? -7.395 -1.209 -4.219 1 97.06 39 LEU B N 1
ATOM 822 C CA . LEU B 1 39 ? -6.246 -1.789 -4.906 1 97.06 39 LEU B CA 1
ATOM 823 C C . LEU B 1 39 ? -5.312 -2.477 -3.918 1 97.06 39 LEU B C 1
ATOM 825 O O . LEU B 1 39 ? -5.027 -1.936 -2.848 1 97.06 39 LEU B O 1
ATOM 829 N N . TRP B 1 40 ? -4.848 -3.625 -4.297 1 98.19 40 TRP B N 1
ATOM 830 C CA . TRP B 1 40 ? -3.814 -4.305 -3.523 1 98.19 40 TRP B CA 1
ATOM 831 C C . TRP B 1 40 ? -2.475 -3.588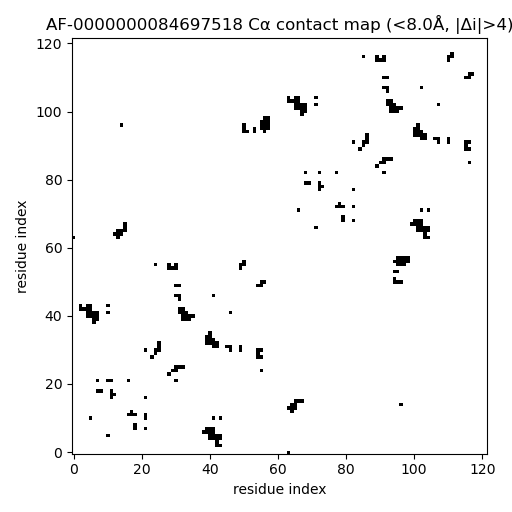 -3.658 1 98.19 40 TRP B C 1
ATOM 833 O O . TRP B 1 40 ? -2.07 -3.215 -4.762 1 98.19 40 TRP B O 1
ATOM 843 N N . LYS B 1 41 ? -1.838 -3.422 -2.504 1 98.44 41 LYS B N 1
ATOM 844 C CA . LYS B 1 41 ? -0.514 -2.807 -2.447 1 98.44 41 LYS B CA 1
ATOM 845 C C . LYS B 1 41 ? 0.433 -3.621 -1.57 1 98.44 41 LYS B C 1
ATOM 847 O O . LYS B 1 41 ? -0.011 -4.367 -0.694 1 98.44 41 LYS B O 1
ATOM 852 N N . PHE B 1 42 ? 1.751 -3.408 -1.855 1 98.56 42 PHE B N 1
ATOM 853 C CA . PHE B 1 42 ? 2.762 -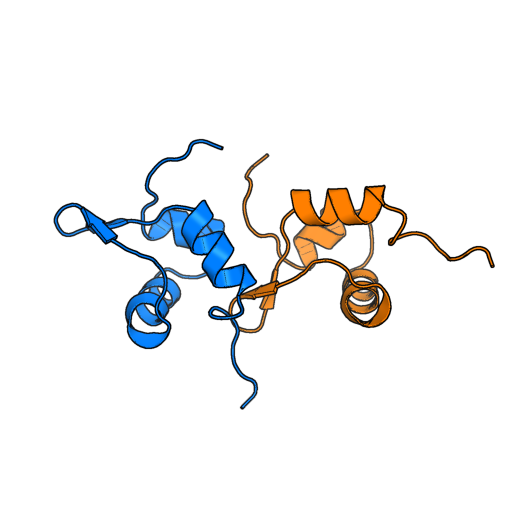4.273 -1.257 1 98.56 42 PHE B CA 1
ATOM 854 C C . PHE B 1 42 ? 3.969 -3.459 -0.804 1 98.56 42 PHE B C 1
ATOM 856 O O . PHE B 1 42 ? 4.395 -2.529 -1.496 1 98.56 42 PHE B O 1
ATOM 863 N N . LYS B 1 43 ? 4.441 -3.869 0.326 1 97.69 43 LYS B N 1
ATOM 864 C CA . LYS B 1 43 ? 5.773 -3.406 0.713 1 97.69 43 LYS B CA 1
ATOM 865 C C . LYS B 1 43 ? 6.844 -4.414 0.308 1 97.69 43 LYS B C 1
ATOM 867 O O . LYS B 1 43 ? 6.766 -5.59 0.671 1 97.69 43 LYS B O 1
ATOM 872 N N . LYS B 1 44 ? 7.828 -3.854 -0.349 1 96.69 44 LYS B N 1
ATOM 873 C CA . LYS B 1 44 ? 8.891 -4.715 -0.86 1 96.69 44 LYS B CA 1
ATOM 874 C C . LYS B 1 44 ? 9.523 -5.535 0.263 1 96.69 44 LYS B C 1
ATOM 876 O O . LYS B 1 44 ? 9.703 -6.746 0.125 1 96.69 44 LYS B O 1
ATOM 881 N N . ASP B 1 45 ? 9.789 -4.848 1.274 1 96.25 45 ASP B N 1
ATOM 882 C CA . ASP B 1 45 ? 10.492 -5.508 2.369 1 96.25 45 ASP B CA 1
ATOM 883 C C . ASP B 1 45 ? 9.641 -6.617 2.98 1 96.25 45 ASP B C 1
ATOM 885 O O . ASP B 1 45 ? 10.164 -7.66 3.381 1 96.25 45 ASP B O 1
ATOM 889 N N . GLU B 1 46 ? 8.422 -6.391 3.102 1 97.44 46 GLU B N 1
ATOM 890 C CA . GLU B 1 46 ? 7.527 -7.414 3.641 1 97.44 46 GLU B CA 1
ATOM 891 C C . GLU B 1 46 ? 7.441 -8.617 2.707 1 97.44 46 GLU B C 1
ATOM 893 O O . GLU B 1 46 ? 7.477 -9.766 3.16 1 97.44 46 GLU B O 1
ATOM 898 N N . VAL B 1 47 ? 7.414 -8.367 1.415 1 98.06 47 VAL B N 1
ATOM 899 C CA . VAL B 1 47 ? 7.359 -9.453 0.436 1 98.06 47 VAL B CA 1
ATOM 900 C C . VAL B 1 47 ? 8.688 -10.203 0.418 1 98.06 47 VAL B C 1
ATOM 902 O O . VAL B 1 47 ? 8.711 -11.438 0.339 1 98.06 47 VAL B O 1
ATOM 905 N N . ASP B 1 48 ? 9.727 -9.445 0.549 1 97.5 48 ASP B N 1
ATOM 906 C CA . ASP B 1 48 ? 11.031 -10.086 0.632 1 97.5 48 ASP B CA 1
ATOM 907 C C . ASP B 1 48 ? 11.094 -11.062 1.805 1 97.5 48 ASP B C 1
ATOM 909 O O . ASP B 1 48 ? 11.578 -12.18 1.658 1 97.5 48 ASP B O 1
ATOM 913 N N . GLY B 1 49 ? 10.719 -10.594 2.971 1 97.5 49 GLY B N 1
ATOM 914 C CA . GLY B 1 49 ? 10.703 -11.477 4.125 1 97.5 49 GLY B CA 1
ATOM 915 C C . GLY B 1 49 ? 9.891 -12.734 3.9 1 97.5 49 GLY B C 1
ATOM 916 O O . GLY B 1 49 ? 10.328 -13.836 4.242 1 97.5 49 GLY B O 1
ATOM 917 N N . TRP B 1 50 ? 8.711 -12.547 3.389 1 98.06 50 TRP B N 1
ATOM 918 C CA . TRP B 1 50 ? 7.801 -13.641 3.055 1 98.06 50 TRP B CA 1
ATOM 919 C C . TRP B 1 50 ? 8.469 -14.633 2.105 1 98.06 50 TRP B C 1
ATOM 921 O O . TRP B 1 50 ? 8.359 -15.844 2.291 1 98.06 50 TRP B O 1
ATOM 931 N N . VAL B 1 51 ? 9.156 -14.219 1.091 1 97.38 51 VAL B N 1
ATOM 932 C CA . VAL B 1 51 ? 9.867 -15.078 0.147 1 97.38 51 VAL B CA 1
ATOM 933 C C . VAL B 1 51 ? 10.992 -15.812 0.868 1 97.38 51 VAL B C 1
ATOM 935 O O . VAL B 1 51 ? 11.164 -17.016 0.687 1 97.38 51 VAL B O 1
ATOM 938 N N . ARG B 1 52 ? 11.695 -15.094 1.688 1 97.38 52 ARG B N 1
ATOM 939 C CA . ARG B 1 52 ? 12.828 -15.664 2.396 1 97.38 52 ARG B CA 1
ATOM 940 C C . ARG B 1 52 ? 12.391 -16.781 3.332 1 97.38 52 ARG B C 1
ATOM 942 O O . ARG B 1 52 ? 13.148 -17.719 3.588 1 97.38 52 ARG B O 1
ATOM 949 N N . GLU B 1 53 ? 11.188 -16.766 3.809 1 96.56 53 GLU B N 1
ATOM 950 C CA . GLU B 1 53 ? 10.641 -17.781 4.699 1 96.56 53 GLU B CA 1
ATOM 951 C C . GLU B 1 53 ? 10.195 -19.016 3.92 1 96.56 53 GLU B C 1
ATOM 953 O O . GLU B 1 53 ? 9.727 -20 4.508 1 96.56 53 GLU B O 1
ATOM 958 N N . GLY B 1 54 ? 10.219 -18.969 2.574 1 94.62 54 GLY B N 1
ATOM 959 C CA . GLY B 1 54 ? 9.953 -20.125 1.734 1 94.62 54 GLY B CA 1
ATOM 960 C C . GLY B 1 54 ? 8.484 -20.266 1.358 1 94.62 54 GLY B C 1
ATOM 961 O O . GLY B 1 54 ? 8.078 -21.266 0.784 1 94.62 54 GLY B O 1
ATOM 962 N N . LYS B 1 55 ? 7.738 -19.203 1.575 1 93.81 55 LYS B N 1
ATOM 963 C CA . LYS B 1 55 ? 6.293 -19.312 1.396 1 93.81 55 LYS B CA 1
ATOM 964 C C . LYS B 1 55 ? 5.91 -19.141 -0.07 1 93.81 55 LYS B C 1
ATOM 966 O O . LYS B 1 55 ? 4.789 -19.469 -0.465 1 93.81 55 LYS B O 1
ATOM 971 N N . ALA B 1 56 ? 6.836 -18.672 -0.832 1 93.19 56 ALA B N 1
ATOM 972 C CA . ALA B 1 56 ? 6.59 -18.531 -2.264 1 93.19 56 ALA B CA 1
ATOM 973 C C . ALA B 1 56 ? 6.945 -19.812 -3.012 1 93.19 56 ALA B C 1
ATOM 975 O O . ALA B 1 56 ? 6.719 -19.922 -4.219 1 93.19 56 ALA B O 1
ATOM 976 N N . GLY B 1 57 ? 7.5 -20.688 -2.322 1 89.25 57 GLY B N 1
ATOM 977 C CA . GLY B 1 57 ? 7.934 -21.922 -2.943 1 89.25 57 GLY B CA 1
ATOM 978 C C . GLY B 1 57 ? 6.824 -22.953 -3.049 1 89.25 57 GLY B C 1
ATOM 979 O O . GLY B 1 57 ? 5.766 -22.812 -2.436 1 89.25 57 GLY B O 1
ATOM 980 N N . GLU B 1 58 ? 6.957 -23.922 -4.055 1 79.44 58 GLU B N 1
ATOM 981 C CA . GLU B 1 58 ? 6.059 -25.062 -4.184 1 79.44 58 GLU B CA 1
ATOM 982 C C . GLU B 1 58 ? 6.352 -26.109 -3.121 1 79.44 58 GLU B C 1
ATOM 984 O O . GLU B 1 58 ? 7.5 -26.281 -2.701 1 79.44 58 GLU B O 1
ATOM 989 N N . SER B 1 59 ? 5.219 -26.438 -2.25 1 62.5 59 SER B N 1
ATOM 990 C CA . SER B 1 59 ? 5.43 -27.531 -1.325 1 62.5 59 SER B CA 1
ATOM 991 C C . SER B 1 59 ? 5.859 -28.797 -2.064 1 62.5 59 SER B C 1
ATOM 993 O O . SER B 1 59 ? 5.258 -29.172 -3.078 1 62.5 59 SER B O 1
ATOM 995 N N . ASN B 1 60 ? 7.086 -29.078 -2.139 1 55.31 60 ASN B N 1
ATOM 996 C CA . ASN B 1 60 ? 7.473 -30.422 -2.545 1 55.31 60 ASN B CA 1
ATOM 997 C C . ASN B 1 60 ? 6.828 -31.484 -1.659 1 55.31 60 ASN B C 1
ATOM 999 O O . ASN B 1 60 ? 7.18 -31.609 -0.486 1 55.31 60 ASN B O 1
ATOM 1003 N N . ASP B 1 61 ? 5.715 -31.344 -1.145 1 42.78 61 ASP B N 1
ATOM 1004 C CA . ASP B 1 61 ? 5.336 -32.656 -0.641 1 42.78 61 ASP B CA 1
ATOM 1005 C C . ASP B 1 61 ? 5.039 -33.625 -1.789 1 42.78 61 ASP B C 1
ATOM 1007 O O . ASP B 1 61 ? 4.57 -33.219 -2.85 1 42.78 61 ASP B O 1
#

Solvent-accessible surface area (backbone atoms only — not comparable to full-atom values): 7095 Å² total; per-residue (Å²): 123,88,85,55,78,29,42,55,68,53,48,17,59,36,61,66,51,53,55,70,55,53,54,47,31,48,73,74,50,67,47,65,66,45,70,59,84,92,40,62,30,30,47,61,69,56,40,49,51,44,32,72,72,48,56,42,32,59,76,85,115,127,86,89,39,47,30,43,57,67,52,50,18,58,73,72,70,52,53,57,68,53,55,55,47,31,48,73,74,50,67,46,65,66,38,37,54,41,88,41,61,30,28,46,63,68,56,41,48,52,46,45,73,74,49,55,74,53,81,80,82,117

Foldseek 3Di:
DPFDWDFLVRVCVVVVHDSVLVVVCVVPQVQDWDDDDNTITDTPVSNVVSVVVVSSPDPPD/DPQDWDFLVRVCVVVVHDSVLVVVCVVPQVQDWDDDDNTIIDGPVSNVVSVVVVSSPDPPD

Sequence (122 aa):
MEDRWLSVDEIADYLGIKRDTVYKWIAEKGMPAHKIGRLWKFKKDEVDGWVREGKAGESNDMEDRWLSVDEIADYLGIKRDTVYKWIAEKGMPAHKIGRLWKFKKDEVDGWVREGKAGESND

pLDDT: mean 93.38, std 12.35, range [42.78, 98.69]

InterPro domains:
  IPR009061 Putative DNA-binding domain superfamily [SSF46955] (4-53)
  IPR010093 SinI-like, DNA-binding domain [TIGR01764] (5-52)
  IPR036388 Winged helix-like DNA-binding domain superfamily [G3DSA:1.10.10.10] (6-61)
  IPR041657 Helix-turn-helix domain, group 17 [PF12728] (5-54)